Protein AF-A0A5P8WE96-F1 (afdb_monomer_lite)

pLDDT: mean 86.75, std 18.96, range [40.0, 98.75]

Sequence (153 aa):
MKFPKTLWVATNATLLLSVFCETVASQMTDYLLPEDFRVYVSAEGGVVNWAAPGYTEKILPTVNKYMLRDGGYIACYSRNEEGSIYSVGDGIYVMGQIRLQGRYIGRIFNPLGYQGKDISAAVEFKTLCNQTFAPARNGGWAGGDTGGWFGIE

Foldseek 3Di:
DDDDDDDDDDDPDDDDDDPPPPPVVPQPQLADADQQQKWWAAPVGDIDSDDDPRTDIDGAGEAEPDDGNQKHKKWKKFLQPPCFGTDPDPSITTQHMYIAGAHDDQQFTAHVPRVVHDQQPPPVQLVVSLVPGVSCNPGMTITGNHSVNNVGD

Organism: NCBI:txid2653204

Radius of gyration: 25.85 Å; chains: 1; bounding box: 78×29×81 Å

Secondary structure (DSSP, 8-state):
--PPP---------------SSTTTT---TT---TT-EEEE-TTS-EESS--TTPEEEE--EEES--SSSEEEEEEEES--TT-SEEEETTEEEEEEEEEEEEEETTEEEETT-TTS-SSS-HHHHHHHHHH-GGGTTT-EEE-B-GGGGT--

Structure (mmCIF, N/CA/C/O backbone):
data_AF-A0A5P8WE96-F1
#
_entry.id   AF-A0A5P8WE96-F1
#
loop_
_atom_site.group_PDB
_atom_site.id
_atom_site.type_symbol
_atom_site.label_atom_id
_atom_site.label_alt_id
_atom_site.label_comp_id
_atom_site.label_asym_id
_atom_site.label_entity_id
_atom_site.label_seq_id
_atom_site.pdbx_PDB_ins_code
_atom_site.Cartn_x
_atom_site.Cartn_y
_atom_site.Cartn_z
_atom_site.occupancy
_atom_site.B_iso_or_equiv
_atom_site.auth_seq_id
_atom_site.auth_comp_id
_atom_site.auth_asym_id
_atom_site.auth_atom_id
_atom_site.pdbx_PDB_model_num
ATOM 1 N N . MET A 1 1 ? 63.285 -1.805 67.122 1.00 43.97 1 MET A N 1
ATOM 2 C CA . MET A 1 1 ? 62.780 -1.974 65.741 1.00 43.97 1 MET A CA 1
ATOM 3 C C . MET A 1 1 ? 62.039 -3.300 65.614 1.00 43.97 1 MET A C 1
ATOM 5 O O . MET A 1 1 ? 62.682 -4.325 65.450 1.00 43.97 1 MET A O 1
ATOM 9 N N . LYS A 1 2 ? 60.706 -3.280 65.735 1.00 42.03 2 LYS A N 1
ATOM 10 C CA . LYS A 1 2 ? 59.768 -4.328 65.291 1.00 42.03 2 LYS A CA 1
ATOM 11 C C . LYS A 1 2 ? 58.441 -3.610 65.006 1.00 42.03 2 LYS A C 1
ATOM 13 O O . LYS A 1 2 ? 57.882 -3.004 65.912 1.00 42.03 2 LYS A O 1
ATOM 18 N N . PHE A 1 3 ? 58.024 -3.583 63.743 1.00 40.00 3 PHE A N 1
ATOM 19 C CA . PHE A 1 3 ? 56.808 -2.908 63.274 1.00 40.00 3 PHE A CA 1
ATOM 20 C C . PHE A 1 3 ? 55.555 -3.722 63.648 1.00 40.00 3 PHE A C 1
ATOM 22 O O . PHE A 1 3 ? 55.592 -4.948 63.501 1.00 40.00 3 PHE A O 1
ATOM 29 N N . PRO A 1 4 ? 54.446 -3.101 64.092 1.00 54.09 4 PRO A N 1
ATOM 30 C CA . PRO A 1 4 ? 53.182 -3.807 64.241 1.00 54.09 4 PRO A CA 1
ATOM 31 C C . PRO A 1 4 ? 52.475 -3.957 62.886 1.00 54.09 4 PRO A C 1
ATOM 33 O O . PRO A 1 4 ? 52.439 -3.041 62.065 1.00 54.09 4 PRO A O 1
ATOM 36 N N . LYS A 1 5 ? 51.916 -5.151 62.674 1.00 48.69 5 LYS A N 1
ATOM 37 C CA . LYS A 1 5 ? 50.985 -5.485 61.595 1.00 48.69 5 LYS A CA 1
ATOM 38 C C . LYS A 1 5 ? 49.636 -4.836 61.907 1.00 48.69 5 LYS A C 1
ATOM 40 O O . LYS A 1 5 ? 49.032 -5.194 62.915 1.00 48.69 5 LYS A O 1
ATOM 45 N N . THR A 1 6 ? 49.150 -3.966 61.026 1.00 50.94 6 THR A N 1
ATOM 46 C CA . THR A 1 6 ? 47.761 -3.496 61.066 1.00 50.94 6 THR A CA 1
ATOM 47 C C . THR A 1 6 ? 47.034 -3.952 59.810 1.00 50.94 6 THR A C 1
ATOM 49 O O . THR A 1 6 ? 47.484 -3.760 58.682 1.00 50.94 6 THR A O 1
ATOM 52 N N . LEU A 1 7 ? 45.933 -4.637 60.091 1.00 45.41 7 LEU A N 1
ATOM 53 C CA . LEU A 1 7 ? 44.983 -5.303 59.220 1.00 45.41 7 LEU A CA 1
ATOM 54 C C . LEU A 1 7 ? 44.324 -4.289 58.268 1.00 45.41 7 LEU A C 1
ATOM 56 O O . LEU A 1 7 ? 43.772 -3.289 58.723 1.00 45.41 7 LEU A O 1
ATOM 60 N N . TRP A 1 8 ? 44.358 -4.550 56.963 1.00 40.06 8 TRP A N 1
ATOM 61 C CA . TRP A 1 8 ? 43.541 -3.819 55.994 1.00 40.06 8 TRP A CA 1
ATOM 62 C C . TRP A 1 8 ? 42.100 -4.334 56.067 1.00 40.06 8 TRP A C 1
ATOM 64 O O . TRP A 1 8 ? 41.844 -5.509 55.809 1.00 40.06 8 TRP A O 1
ATOM 74 N N . VAL A 1 9 ? 41.163 -3.456 56.424 1.00 43.59 9 VAL A N 1
ATOM 75 C CA . VAL A 1 9 ? 39.721 -3.697 56.293 1.00 43.59 9 VAL A CA 1
ATOM 76 C C . VAL A 1 9 ? 39.334 -3.337 54.861 1.00 43.59 9 VAL A C 1
ATOM 78 O O . VAL A 1 9 ? 39.344 -2.166 54.494 1.00 43.59 9 VAL A O 1
ATOM 81 N N . ALA A 1 10 ? 39.020 -4.340 54.043 1.00 45.69 10 ALA A N 1
ATOM 82 C CA . ALA A 1 10 ? 38.399 -4.130 52.741 1.00 45.69 10 ALA A CA 1
ATOM 83 C C . ALA A 1 10 ? 36.876 -4.078 52.927 1.00 45.69 10 ALA A C 1
ATOM 85 O O . ALA A 1 10 ? 36.229 -5.099 53.154 1.00 45.69 10 ALA A O 1
ATOM 86 N N . THR A 1 11 ? 36.296 -2.883 52.867 1.00 47.97 11 THR A N 1
ATOM 87 C CA . THR A 1 11 ? 34.847 -2.686 52.779 1.00 47.97 11 THR A CA 1
ATOM 88 C C . THR A 1 11 ? 34.403 -2.905 51.334 1.00 47.97 11 THR A C 1
ATOM 90 O O . THR A 1 11 ? 34.647 -2.075 50.462 1.00 47.97 11 THR A O 1
ATOM 93 N N . ASN A 1 12 ? 33.736 -4.031 51.072 1.00 46.72 12 ASN A N 1
ATOM 94 C CA . ASN A 1 12 ? 33.031 -4.266 49.813 1.00 46.72 12 ASN A CA 1
ATOM 95 C C . ASN A 1 12 ? 31.784 -3.375 49.760 1.00 46.72 12 ASN A C 1
ATOM 97 O O . ASN A 1 12 ? 30.744 -3.709 50.325 1.00 46.72 12 ASN A O 1
ATOM 101 N N . ALA A 1 13 ? 31.893 -2.235 49.081 1.00 54.97 13 ALA A N 1
ATOM 102 C CA . ALA A 1 13 ? 30.744 -1.437 48.686 1.00 54.97 13 ALA A CA 1
ATOM 103 C C . ALA A 1 13 ? 30.110 -2.069 47.440 1.00 54.97 13 ALA A C 1
ATOM 105 O O . ALA A 1 13 ? 30.516 -1.813 46.309 1.00 54.97 13 ALA A O 1
ATOM 106 N N . THR A 1 14 ? 29.118 -2.929 47.650 1.00 51.22 14 THR A N 1
ATOM 107 C CA . THR A 1 14 ? 28.174 -3.303 46.598 1.00 51.22 14 THR A CA 1
ATOM 108 C C . THR A 1 14 ? 27.128 -2.198 46.517 1.00 51.22 14 THR A C 1
ATOM 110 O O . THR A 1 14 ? 26.335 -2.039 47.443 1.00 51.22 14 THR A O 1
ATOM 113 N N . LEU A 1 15 ? 27.104 -1.434 45.424 1.00 49.25 15 LEU A N 1
ATOM 114 C CA . LEU A 1 15 ? 25.934 -0.628 45.093 1.00 49.25 15 LEU A CA 1
ATOM 115 C C . LEU A 1 15 ? 25.599 -0.762 43.608 1.00 49.25 15 LEU A C 1
ATOM 117 O O . LEU A 1 15 ? 26.343 -0.340 42.727 1.00 49.25 15 LEU A O 1
ATOM 121 N N . LEU A 1 16 ? 24.453 -1.409 43.400 1.00 56.50 16 LEU A N 1
ATOM 122 C CA . LEU A 1 16 ? 23.638 -1.424 42.195 1.00 56.50 16 LEU A CA 1
ATOM 123 C C . LEU A 1 16 ? 23.416 -0.011 41.634 1.00 56.50 16 LEU A C 1
ATOM 125 O O . LEU A 1 16 ? 23.263 0.926 42.409 1.00 56.50 16 LEU A O 1
ATOM 129 N N . LEU A 1 17 ? 23.320 0.072 40.303 1.00 43.72 17 LEU A N 1
ATOM 130 C CA . LEU A 1 17 ? 22.466 0.924 39.449 1.00 43.72 17 LEU A CA 1
ATOM 131 C C . LEU A 1 17 ? 23.261 1.216 38.160 1.00 43.72 17 LEU A C 1
ATOM 133 O O . LEU A 1 17 ? 24.206 1.993 38.146 1.00 43.72 17 LEU A O 1
ATOM 137 N N . SER A 1 18 ? 22.942 0.587 37.034 1.00 50.09 18 SER A N 1
ATOM 138 C CA . SER A 1 18 ? 21.885 1.113 36.169 1.00 50.09 18 SER A CA 1
ATOM 139 C C . SER A 1 18 ? 21.452 0.057 35.144 1.00 50.09 18 SER A C 1
ATOM 141 O O . SER A 1 18 ? 21.986 -0.048 34.046 1.00 50.09 18 SER A O 1
ATOM 143 N N . VAL A 1 19 ? 20.422 -0.712 35.496 1.00 53.72 19 VAL A N 1
ATOM 144 C CA . VAL A 1 19 ? 19.590 -1.424 34.518 1.00 53.72 19 VAL A CA 1
ATOM 145 C C . VAL A 1 19 ? 18.564 -0.416 34.002 1.00 53.72 19 VAL A C 1
ATOM 147 O O . VAL A 1 19 ? 17.461 -0.333 34.523 1.00 53.72 19 VAL A O 1
ATOM 150 N N . PHE A 1 20 ? 18.950 0.416 33.036 1.00 54.44 20 PHE A N 1
ATOM 151 C CA . PHE A 1 20 ? 18.016 1.290 32.306 1.00 54.44 20 PHE A CA 1
ATOM 152 C C . PHE A 1 20 ? 18.424 1.463 30.835 1.00 54.44 20 PHE A C 1
ATOM 154 O O . PHE A 1 20 ? 18.293 2.544 30.272 1.00 54.44 20 PHE A O 1
ATOM 161 N N . CYS A 1 21 ? 18.920 0.402 30.189 1.00 48.44 21 CYS A N 1
ATOM 162 C CA . CYS A 1 21 ? 19.179 0.428 28.742 1.00 48.44 21 CYS A CA 1
ATOM 163 C C . CYS A 1 21 ? 18.657 -0.805 27.981 1.00 48.44 21 CYS A C 1
ATOM 165 O O . CYS A 1 21 ? 19.008 -1.002 26.826 1.00 48.44 21 CYS A O 1
ATOM 167 N N . GLU A 1 22 ? 17.802 -1.636 28.586 1.00 43.94 22 GLU A N 1
ATOM 168 C CA . GLU A 1 22 ? 17.245 -2.822 27.903 1.00 43.94 22 GLU A CA 1
ATOM 169 C C . GLU A 1 22 ? 15.733 -2.737 27.640 1.00 43.94 22 GLU A C 1
ATOM 171 O O . GLU A 1 22 ? 15.220 -3.425 26.761 1.00 43.94 22 GLU A O 1
ATOM 176 N N . THR A 1 23 ? 14.996 -1.841 28.305 1.00 45.34 23 THR A N 1
ATOM 177 C CA . THR A 1 23 ? 13.530 -1.770 28.151 1.00 45.34 23 THR A CA 1
ATOM 178 C C . THR A 1 23 ? 13.066 -1.067 26.871 1.00 45.34 23 THR A C 1
ATOM 180 O O . THR A 1 23 ? 11.901 -1.186 26.504 1.00 45.34 23 THR A O 1
ATOM 183 N N . VAL A 1 24 ? 13.950 -0.352 26.165 1.00 50.09 24 VAL A N 1
ATOM 184 C CA . VAL A 1 24 ? 13.604 0.308 24.888 1.00 50.09 24 VAL A CA 1
ATOM 185 C C . VAL A 1 24 ? 13.810 -0.635 23.693 1.00 50.09 24 VAL A C 1
ATOM 187 O O . VAL A 1 24 ? 13.106 -0.526 22.694 1.00 50.09 24 VAL A O 1
ATOM 190 N N . ALA A 1 25 ? 14.722 -1.608 23.804 1.00 47.78 25 ALA A N 1
ATOM 191 C CA . ALA A 1 25 ? 15.075 -2.518 22.710 1.00 47.78 25 ALA A CA 1
ATOM 192 C C . ALA A 1 25 ? 14.044 -3.644 22.476 1.00 47.78 25 ALA A C 1
ATOM 194 O O . ALA A 1 25 ? 14.026 -4.245 21.406 1.00 47.78 25 ALA A O 1
ATOM 195 N N . SER A 1 26 ? 13.151 -3.903 23.438 1.00 44.72 26 SER A N 1
ATOM 196 C CA . SER A 1 26 ? 12.111 -4.946 23.353 1.00 44.72 26 SER A CA 1
ATOM 197 C C . SER A 1 26 ? 10.742 -4.403 22.909 1.00 44.72 26 SER A C 1
ATOM 199 O O . SER A 1 26 ? 9.686 -4.862 23.337 1.00 44.72 26 SER A O 1
ATOM 201 N N . GLN A 1 27 ? 10.740 -3.387 22.047 1.00 48.06 27 GLN A N 1
ATOM 202 C CA . GLN A 1 27 ? 9.573 -3.030 21.235 1.00 48.06 27 GLN A CA 1
ATOM 203 C C . GLN A 1 27 ? 9.857 -3.400 19.779 1.00 48.06 27 GLN A C 1
ATOM 205 O O . GLN A 1 27 ? 9.751 -2.564 18.883 1.00 48.06 27 GLN A O 1
ATOM 210 N N . MET A 1 28 ? 10.258 -4.654 19.533 1.00 50.41 28 MET A N 1
ATOM 211 C CA . MET A 1 28 ? 10.258 -5.171 18.168 1.00 50.41 28 MET A CA 1
ATOM 212 C C . MET A 1 28 ? 8.835 -5.051 17.628 1.00 50.41 28 MET A C 1
ATOM 214 O O . MET A 1 28 ? 7.872 -5.605 18.160 1.00 50.41 28 MET A O 1
ATOM 218 N N . THR A 1 29 ? 8.702 -4.215 16.610 1.00 63.09 29 THR A N 1
ATOM 219 C CA . THR A 1 29 ? 7.473 -4.032 15.867 1.00 63.09 29 THR A CA 1
ATOM 220 C C . THR A 1 29 ? 7.392 -5.194 14.899 1.00 63.09 29 THR A C 1
ATOM 222 O O . THR A 1 29 ? 7.986 -5.149 13.828 1.00 63.09 29 THR A O 1
ATOM 225 N N . ASP A 1 30 ? 6.666 -6.242 15.298 1.00 72.69 30 ASP A N 1
ATOM 226 C CA . ASP A 1 30 ? 6.524 -7.503 14.548 1.00 72.69 30 ASP A CA 1
ATOM 227 C C . ASP A 1 30 ? 6.177 -7.285 13.052 1.00 72.69 30 ASP A C 1
ATOM 229 O O . ASP A 1 30 ? 6.440 -8.148 12.219 1.00 72.69 30 ASP A O 1
ATOM 233 N N . TYR A 1 31 ? 5.667 -6.094 12.695 1.00 86.38 31 TYR A N 1
ATOM 234 C CA . TYR A 1 31 ? 5.321 -5.664 11.339 1.00 86.38 31 TYR A CA 1
ATOM 235 C C . TYR A 1 31 ? 5.845 -4.258 10.989 1.00 86.38 31 TYR A C 1
ATOM 237 O O . TYR A 1 31 ? 5.055 -3.370 10.652 1.00 86.38 31 TYR A O 1
ATOM 245 N N . LEU A 1 32 ? 7.148 -4.000 11.105 1.00 94.44 32 LEU A N 1
ATOM 246 C CA . LEU A 1 32 ? 7.764 -2.774 10.580 1.00 94.44 32 LEU A CA 1
ATOM 247 C C . LEU A 1 32 ? 8.699 -3.095 9.415 1.00 94.44 32 LEU A C 1
ATOM 249 O O . LEU A 1 32 ? 9.734 -3.734 9.573 1.00 94.44 32 LEU A O 1
ATOM 253 N N . LEU A 1 33 ? 8.308 -2.623 8.238 1.00 95.50 33 LEU A N 1
ATOM 254 C CA . LEU A 1 33 ? 9.067 -2.699 7.002 1.00 95.50 33 LEU A CA 1
ATOM 255 C C . LEU A 1 33 ? 9.904 -1.424 6.815 1.00 95.50 33 LEU A C 1
ATOM 257 O O . LEU A 1 33 ? 9.469 -0.336 7.222 1.00 95.50 33 LEU A O 1
ATOM 261 N N . PRO A 1 34 ? 11.089 -1.535 6.191 1.00 95.31 34 PRO A N 1
ATOM 262 C CA . PRO A 1 34 ? 11.900 -0.371 5.857 1.00 95.31 34 PRO A CA 1
ATOM 263 C C . PRO A 1 34 ? 11.200 0.498 4.800 1.00 95.31 34 PRO A C 1
ATOM 265 O O . PRO A 1 34 ? 10.370 0.012 4.033 1.00 95.31 34 PRO A O 1
ATOM 268 N N . GLU A 1 35 ? 11.512 1.795 4.751 1.00 94.25 35 GLU A N 1
ATOM 269 C CA . GLU A 1 35 ? 10.872 2.720 3.796 1.00 94.25 35 GLU A CA 1
ATOM 270 C C . GLU A 1 35 ? 11.219 2.394 2.331 1.00 94.25 35 GLU A C 1
ATOM 272 O O . GLU A 1 35 ? 10.410 2.631 1.430 1.00 94.25 35 GLU A O 1
ATOM 277 N N . ASP A 1 36 ? 12.383 1.779 2.105 1.00 92.50 36 ASP A N 1
ATOM 278 C CA . ASP A 1 36 ? 12.877 1.267 0.825 1.00 92.50 36 ASP A CA 1
ATOM 279 C C . ASP A 1 36 ? 12.601 -0.239 0.639 1.00 92.50 36 ASP A C 1
ATOM 281 O O . ASP A 1 36 ? 13.400 -0.966 0.046 1.00 92.50 36 ASP A O 1
ATOM 285 N N . PHE A 1 37 ? 11.463 -0.725 1.145 1.00 97.50 37 PHE A N 1
ATOM 286 C CA . PHE A 1 37 ? 11.098 -2.140 1.098 1.00 97.50 37 PHE A CA 1
ATOM 287 C C . PHE A 1 37 ? 11.192 -2.731 -0.316 1.00 97.50 37 PHE A C 1
ATOM 289 O O . PHE A 1 37 ? 10.470 -2.339 -1.236 1.00 97.50 37 PHE A O 1
ATOM 296 N N . ARG A 1 38 ? 12.096 -3.701 -0.477 1.00 97.69 38 ARG A N 1
ATOM 297 C CA . ARG A 1 38 ? 12.354 -4.376 -1.750 1.00 97.69 38 ARG A CA 1
ATOM 298 C C . ARG A 1 38 ? 11.316 -5.457 -1.993 1.00 97.69 38 ARG A C 1
ATOM 300 O O . ARG A 1 38 ? 11.113 -6.340 -1.161 1.00 97.69 38 ARG A O 1
ATOM 307 N N . VAL A 1 39 ? 10.720 -5.407 -3.172 1.00 97.88 39 VAL A N 1
ATOM 308 C CA . VAL A 1 39 ? 9.857 -6.456 -3.704 1.00 97.88 39 VAL A CA 1
ATOM 309 C C . VAL A 1 39 ? 10.406 -6.918 -5.040 1.00 97.88 39 VAL A C 1
ATOM 311 O O . VAL A 1 39 ? 11.103 -6.187 -5.741 1.00 97.88 39 VAL A O 1
ATOM 314 N N . TYR A 1 40 ? 10.083 -8.144 -5.403 1.00 97.56 40 TYR A N 1
ATOM 315 C CA . TYR A 1 40 ? 10.507 -8.755 -6.647 1.00 97.56 40 TYR A CA 1
ATOM 316 C C . TYR A 1 40 ? 9.246 -9.171 -7.381 1.00 97.56 40 TYR A C 1
ATOM 318 O O . TYR A 1 40 ? 8.361 -9.782 -6.781 1.00 97.56 40 TYR A O 1
ATOM 326 N N . VAL A 1 41 ? 9.157 -8.818 -8.662 1.00 97.25 41 VAL A N 1
ATOM 327 C CA . VAL A 1 41 ? 7.938 -8.942 -9.472 1.00 97.25 41 VAL A CA 1
ATOM 328 C C . VAL A 1 41 ? 8.214 -9.808 -10.698 1.00 97.25 41 VAL A C 1
ATOM 330 O O . VAL A 1 41 ? 9.168 -9.535 -11.431 1.00 97.25 41 VAL A O 1
ATOM 333 N N . SER A 1 42 ? 7.400 -10.837 -10.929 1.00 95.31 42 SER A N 1
ATOM 334 C CA . SER A 1 42 ? 7.482 -11.687 -12.123 1.00 95.31 42 SER A CA 1
ATOM 335 C C . SER A 1 42 ? 6.695 -11.094 -13.295 1.00 95.31 42 SER A C 1
ATOM 337 O O . SER A 1 42 ? 5.827 -10.238 -13.110 1.00 95.31 42 SER A O 1
ATOM 339 N N . ALA A 1 43 ? 6.972 -11.564 -14.514 1.00 90.19 43 ALA A N 1
ATOM 340 C CA . ALA A 1 43 ? 6.226 -11.152 -15.705 1.00 90.19 43 ALA A CA 1
ATOM 341 C C . ALA A 1 43 ? 4.745 -11.582 -15.652 1.00 90.19 43 ALA A C 1
ATOM 343 O O . ALA A 1 43 ? 3.883 -10.930 -16.233 1.00 90.19 43 ALA A O 1
ATOM 344 N N . GLU A 1 44 ? 4.450 -12.653 -14.917 1.00 89.19 44 GLU A N 1
ATOM 345 C CA . GLU A 1 44 ? 3.118 -13.230 -14.715 1.00 89.19 44 GLU A CA 1
ATOM 346 C C . GLU A 1 44 ? 2.343 -12.569 -13.559 1.00 89.19 44 GLU A C 1
ATOM 348 O O . GLU A 1 44 ? 1.228 -12.984 -13.252 1.00 89.19 44 GLU A O 1
ATOM 353 N N . GLY A 1 45 ? 2.918 -11.551 -12.906 1.00 86.94 45 GLY A N 1
ATOM 354 C CA . GLY A 1 45 ? 2.276 -10.816 -11.810 1.00 86.94 45 GLY A CA 1
ATOM 355 C C . GLY A 1 45 ? 2.500 -11.407 -10.415 1.00 86.94 45 GLY A C 1
ATOM 356 O O . GLY A 1 45 ? 1.884 -10.949 -9.455 1.00 86.94 45 GLY A O 1
ATOM 357 N N . GLY A 1 46 ? 3.388 -12.396 -10.265 1.00 92.31 46 GLY A N 1
ATOM 358 C CA . GLY A 1 46 ? 3.809 -12.879 -8.950 1.00 92.31 46 GLY A CA 1
ATOM 359 C C . GLY A 1 46 ? 4.653 -11.832 -8.221 1.00 92.31 46 GLY A C 1
ATOM 360 O O . GLY A 1 46 ? 5.505 -11.191 -8.837 1.00 92.31 46 GLY A O 1
ATOM 361 N N . VAL A 1 47 ? 4.451 -11.664 -6.910 1.00 95.12 47 VAL A N 1
ATOM 362 C CA . VAL A 1 47 ? 5.227 -10.716 -6.093 1.00 95.12 47 VAL A CA 1
ATOM 363 C C . VAL A 1 47 ? 5.715 -11.376 -4.813 1.00 95.12 47 VAL A C 1
ATOM 365 O O . VAL A 1 47 ? 4.943 -12.010 -4.097 1.00 95.12 47 VAL A O 1
ATOM 368 N N . VAL A 1 48 ? 7.002 -11.202 -4.517 1.00 95.31 48 VAL A N 1
ATOM 369 C CA . VAL A 1 48 ? 7.663 -11.726 -3.314 1.00 95.31 48 VAL A CA 1
ATOM 370 C C . VAL A 1 48 ? 8.588 -10.675 -2.693 1.00 95.31 48 VAL A C 1
ATOM 372 O O . VAL A 1 48 ? 8.946 -9.692 -3.338 1.00 95.31 48 VAL A O 1
ATOM 375 N N . ASN A 1 49 ? 9.003 -10.877 -1.442 1.00 95.00 49 ASN A N 1
ATOM 376 C CA . ASN A 1 49 ? 9.924 -9.994 -0.711 1.00 95.00 49 ASN A CA 1
ATOM 377 C C . ASN A 1 49 ? 11.363 -10.549 -0.612 1.00 95.00 49 ASN A C 1
ATOM 379 O O . ASN A 1 49 ? 12.131 -10.140 0.256 1.00 95.00 49 ASN A O 1
ATOM 383 N N . TRP A 1 50 ? 11.738 -11.479 -1.495 1.00 94.88 50 TRP A N 1
ATOM 384 C CA . TRP A 1 50 ? 13.073 -12.081 -1.575 1.00 94.88 50 TRP A CA 1
ATOM 385 C C . TRP A 1 50 ? 13.524 -12.215 -3.035 1.00 94.88 50 TRP A C 1
ATOM 387 O O . TRP A 1 50 ? 12.699 -12.343 -3.937 1.00 94.88 50 TRP A O 1
ATOM 397 N N . ALA A 1 51 ? 14.836 -12.179 -3.276 1.00 96.19 51 ALA A N 1
ATOM 398 C CA . ALA A 1 51 ? 15.384 -12.230 -4.628 1.00 96.19 51 ALA A CA 1
ATOM 399 C C . ALA A 1 51 ? 15.139 -13.595 -5.287 1.00 96.19 51 ALA A C 1
ATOM 401 O O . ALA A 1 51 ? 15.752 -14.592 -4.904 1.00 96.19 51 ALA A O 1
ATOM 402 N N . ALA A 1 52 ? 14.272 -13.623 -6.300 1.00 94.56 52 ALA A N 1
ATOM 403 C CA . ALA A 1 52 ? 13.869 -14.835 -7.003 1.00 94.56 52 ALA A CA 1
ATOM 404 C C . ALA A 1 52 ? 14.358 -14.844 -8.466 1.00 94.56 52 ALA A C 1
ATOM 406 O O . ALA A 1 52 ? 14.288 -13.813 -9.144 1.00 94.56 52 ALA A O 1
ATOM 407 N N . PRO A 1 53 ? 14.832 -15.989 -8.998 1.00 95.75 53 PRO A N 1
ATOM 408 C CA . PRO A 1 53 ? 15.193 -16.106 -10.409 1.00 95.75 53 PRO A CA 1
ATOM 409 C C . PRO A 1 53 ? 14.030 -15.728 -11.335 1.00 95.75 53 PRO A C 1
ATOM 411 O O . PRO A 1 53 ? 12.919 -16.224 -11.171 1.00 95.75 53 PRO A O 1
ATOM 414 N N . GLY A 1 54 ? 14.293 -14.864 -12.318 1.00 95.38 54 GLY A N 1
ATOM 415 C CA . GLY A 1 54 ? 13.283 -14.399 -13.278 1.00 95.38 54 GLY A CA 1
ATOM 416 C C . GLY A 1 54 ? 12.397 -13.249 -12.785 1.00 95.38 54 GLY A C 1
ATOM 417 O O . GLY A 1 54 ? 11.541 -12.791 -13.536 1.00 95.38 54 GLY A O 1
ATOM 418 N N . TYR A 1 55 ? 12.606 -12.752 -11.563 1.00 98.12 55 TYR A N 1
ATOM 419 C CA . TYR A 1 55 ? 11.868 -11.611 -11.030 1.00 98.12 55 TYR A CA 1
ATOM 420 C C . TYR A 1 55 ? 12.677 -10.318 -11.174 1.00 98.12 55 TYR A C 1
ATOM 422 O O . TYR A 1 55 ? 13.903 -10.308 -11.064 1.00 98.12 55 TYR A O 1
ATOM 430 N N . THR A 1 56 ? 11.975 -9.207 -11.383 1.00 97.88 56 THR A N 1
ATOM 431 C CA . THR A 1 56 ? 12.561 -7.863 -11.420 1.00 97.88 56 THR A CA 1
ATOM 432 C C . THR A 1 56 ? 12.460 -7.215 -10.047 1.00 97.88 56 THR A C 1
ATOM 434 O O . THR A 1 56 ? 11.366 -7.121 -9.491 1.00 97.88 56 THR A O 1
ATOM 437 N N . GLU A 1 57 ? 13.588 -6.749 -9.508 1.00 97.88 57 GLU A N 1
ATOM 438 C CA . GLU A 1 57 ? 13.615 -5.975 -8.264 1.00 97.88 57 GLU A CA 1
ATOM 439 C C . GLU A 1 57 ? 12.926 -4.618 -8.453 1.00 97.88 57 GLU A C 1
ATOM 441 O O . GLU A 1 57 ? 13.157 -3.912 -9.438 1.00 97.88 57 GLU A O 1
ATOM 446 N N . LYS A 1 58 ? 12.103 -4.236 -7.477 1.00 97.62 58 LYS A N 1
ATOM 447 C CA . LYS A 1 58 ? 11.500 -2.913 -7.354 1.00 97.62 58 LYS A CA 1
ATOM 448 C C . LYS A 1 58 ? 11.503 -2.457 -5.899 1.00 97.62 58 LYS A C 1
ATOM 450 O O . LYS A 1 58 ? 11.467 -3.266 -4.974 1.00 97.62 58 LYS A O 1
ATOM 455 N N . ILE A 1 59 ? 11.488 -1.144 -5.700 1.00 97.88 59 ILE A N 1
ATOM 456 C CA . ILE A 1 59 ? 11.222 -0.548 -4.389 1.00 97.88 59 ILE A CA 1
ATOM 457 C C . ILE A 1 59 ? 9.720 -0.317 -4.275 1.00 97.88 59 ILE A C 1
ATOM 459 O O . ILE A 1 59 ? 9.142 0.342 -5.137 1.00 97.88 59 ILE A O 1
ATOM 463 N N . LEU A 1 60 ? 9.095 -0.851 -3.226 1.00 98.06 60 LEU A N 1
ATOM 464 C CA . LEU A 1 60 ? 7.717 -0.549 -2.858 1.00 98.06 60 LEU A CA 1
ATOM 465 C C . LEU A 1 60 ? 7.722 0.643 -1.889 1.00 98.06 60 LEU A C 1
ATOM 467 O O . LEU A 1 60 ? 8.105 0.462 -0.728 1.00 98.06 60 LEU A O 1
ATOM 471 N N . PRO A 1 61 ? 7.282 1.847 -2.313 1.00 97.75 61 PRO A N 1
ATOM 472 C CA . PRO A 1 61 ? 7.243 3.014 -1.443 1.00 97.75 61 PRO A CA 1
ATOM 473 C C . PRO A 1 61 ? 6.469 2.708 -0.161 1.00 97.75 61 PRO A C 1
ATOM 475 O O . PRO A 1 61 ? 5.282 2.373 -0.208 1.00 97.75 61 PRO A O 1
ATOM 478 N N . THR A 1 62 ? 7.150 2.800 0.978 1.00 98.38 62 THR A N 1
ATOM 479 C CA . THR A 1 62 ? 6.611 2.404 2.279 1.00 98.38 62 THR A CA 1
ATOM 480 C C . THR A 1 62 ? 6.636 3.598 3.221 1.00 98.38 62 THR A C 1
ATOM 482 O O . THR A 1 62 ? 7.696 4.112 3.553 1.00 98.38 62 THR A O 1
ATOM 485 N N . VAL A 1 63 ? 5.458 4.056 3.653 1.00 98.31 63 VAL A N 1
ATOM 486 C CA . VAL A 1 63 ? 5.321 5.231 4.526 1.00 98.31 63 VAL A CA 1
ATOM 487 C C . VAL A 1 63 ? 4.919 4.796 5.928 1.00 98.31 63 VAL A C 1
ATOM 489 O O . VAL A 1 63 ? 3.787 4.366 6.159 1.00 98.31 63 VAL A O 1
ATOM 492 N N . ASN A 1 64 ? 5.819 4.950 6.894 1.00 97.75 64 ASN A N 1
ATOM 493 C CA . ASN A 1 6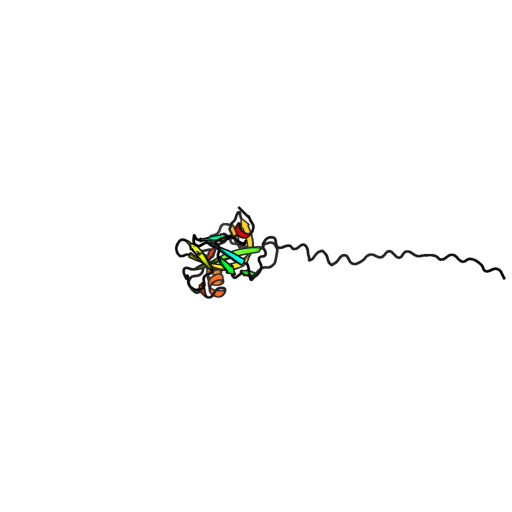4 ? 5.596 4.520 8.271 1.00 97.75 64 ASN A CA 1
ATOM 494 C C . ASN A 1 64 ? 4.971 5.639 9.131 1.00 97.75 64 ASN A C 1
ATOM 496 O O . ASN A 1 64 ? 5.658 6.316 9.890 1.00 97.75 64 ASN A O 1
ATOM 500 N N . LYS A 1 65 ? 3.646 5.849 9.037 1.00 96.94 65 LYS A N 1
ATOM 501 C CA . LYS A 1 65 ? 2.936 6.885 9.831 1.00 96.94 65 LYS A CA 1
ATOM 502 C C . LYS A 1 65 ? 2.701 6.501 11.293 1.00 96.94 65 LYS A C 1
ATOM 504 O O . LYS A 1 65 ? 2.365 7.358 12.106 1.00 96.94 65 LYS A O 1
ATOM 509 N N . TYR A 1 66 ? 2.844 5.223 11.623 1.00 96.00 66 TYR A N 1
ATOM 510 C CA . TYR A 1 66 ? 2.667 4.689 12.967 1.00 96.00 66 TYR A CA 1
ATOM 511 C C . TYR A 1 66 ? 3.840 3.774 13.297 1.00 96.00 66 TYR A C 1
ATOM 513 O O . TYR A 1 66 ? 4.193 2.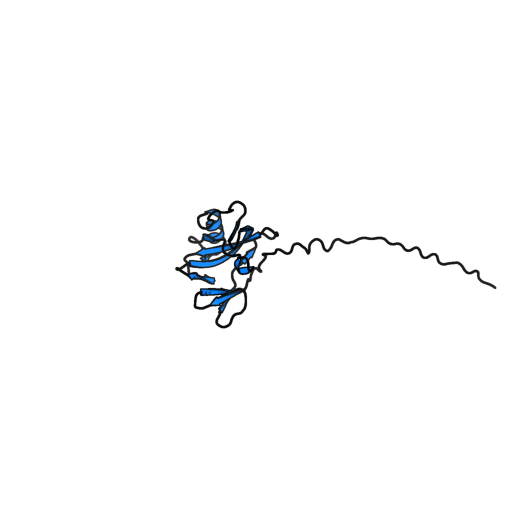953 12.458 1.00 96.00 66 TYR A O 1
ATOM 521 N N . MET A 1 67 ? 4.422 3.881 14.495 1.00 93.44 67 MET A N 1
ATOM 522 C CA . MET A 1 67 ? 5.670 3.181 14.860 1.00 93.44 67 MET A CA 1
ATOM 523 C C . MET A 1 67 ? 5.527 2.205 16.031 1.00 93.44 67 MET A C 1
ATOM 525 O O . MET A 1 67 ? 6.490 1.527 16.365 1.00 93.44 67 MET A O 1
ATOM 529 N N . LEU A 1 68 ? 4.351 2.111 16.660 1.00 92.25 68 LEU A N 1
ATOM 530 C CA . LEU A 1 68 ? 4.141 1.176 17.770 1.00 92.25 68 LEU A CA 1
ATOM 531 C C . LEU A 1 68 ? 3.724 -0.211 17.266 1.00 92.25 68 LEU A C 1
ATOM 533 O O . LEU A 1 68 ? 3.450 -0.412 16.076 1.00 92.25 68 LEU A O 1
ATOM 537 N N . ARG A 1 69 ? 3.724 -1.184 18.181 1.00 89.81 69 ARG A N 1
ATOM 538 C CA . ARG A 1 69 ? 3.566 -2.614 17.885 1.00 89.81 69 ARG A CA 1
ATOM 539 C C . ARG A 1 69 ? 2.234 -2.969 17.225 1.00 89.81 69 ARG A C 1
ATOM 541 O O . ARG A 1 69 ? 2.211 -3.798 16.324 1.00 89.81 69 ARG A O 1
ATOM 548 N N . ASP A 1 70 ? 1.150 -2.323 17.622 1.00 93.19 70 ASP A N 1
ATOM 549 C CA . ASP A 1 70 ? -0.204 -2.467 17.076 1.00 93.19 70 ASP A CA 1
ATOM 550 C C . ASP A 1 70 ? -0.367 -1.720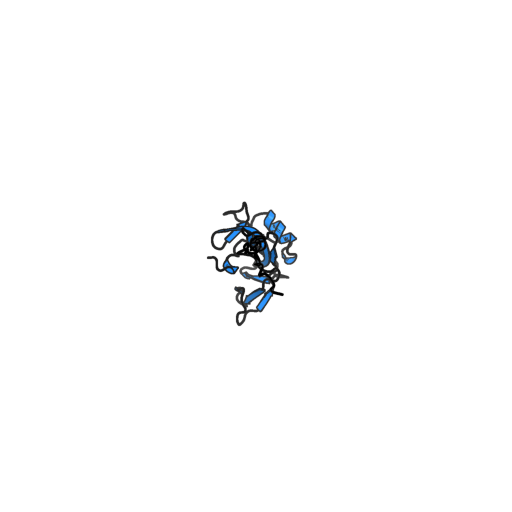 15.746 1.00 93.19 70 ASP A C 1
ATOM 552 O O . ASP A 1 70 ? -1.292 -0.935 15.544 1.00 93.19 70 ASP A O 1
ATOM 556 N N . GLY A 1 71 ? 0.566 -1.944 14.824 1.00 95.19 71 GLY A N 1
ATOM 557 C CA . GLY A 1 71 ? 0.496 -1.386 13.488 1.00 95.19 71 GLY A CA 1
ATOM 558 C C . GLY A 1 71 ? 0.702 -2.427 12.407 1.00 95.19 71 GLY A C 1
ATOM 559 O O . GLY A 1 71 ? 1.291 -3.483 12.620 1.00 95.19 71 GLY A O 1
ATOM 560 N N . GLY A 1 72 ? 0.212 -2.089 11.228 1.00 97.06 72 GLY A N 1
ATOM 561 C CA . GLY A 1 72 ? 0.317 -2.890 10.019 1.00 97.06 72 GLY A CA 1
ATOM 562 C C . GLY A 1 72 ? 0.035 -2.020 8.806 1.00 97.06 72 GLY A C 1
ATOM 563 O O . GLY A 1 72 ? -0.052 -0.795 8.928 1.00 97.06 72 GLY A O 1
ATOM 564 N N . TYR A 1 73 ? -0.053 -2.640 7.636 1.00 98.38 73 TYR A N 1
ATOM 565 C CA . TYR A 1 73 ? -0.011 -1.919 6.372 1.00 98.38 73 TYR A CA 1
ATOM 566 C C . TYR A 1 73 ? -1.351 -1.950 5.656 1.00 98.38 73 TYR A C 1
ATOM 568 O O . TYR A 1 73 ? -2.046 -2.956 5.629 1.00 98.38 73 TYR A O 1
ATOM 576 N N . ILE A 1 74 ? -1.694 -0.830 5.037 1.00 98.69 74 ILE A N 1
ATOM 577 C CA . ILE A 1 74 ? -2.601 -0.823 3.895 1.00 98.69 74 ILE A CA 1
ATOM 578 C C . ILE A 1 74 ? -1.759 -0.701 2.627 1.00 98.69 74 ILE A C 1
ATOM 580 O O . ILE A 1 74 ? -0.762 0.025 2.615 1.00 98.69 74 ILE A O 1
ATOM 584 N N . ALA A 1 75 ? -2.167 -1.370 1.557 1.00 98.56 75 ALA A N 1
ATOM 585 C CA . ALA A 1 75 ? -1.668 -1.098 0.217 1.00 98.56 75 ALA A CA 1
ATOM 586 C C . ALA A 1 75 ? -2.544 -0.026 -0.439 1.00 98.56 75 ALA A C 1
ATOM 588 O O . ALA A 1 75 ? -3.766 -0.037 -0.279 1.00 98.56 75 ALA A O 1
ATOM 589 N N . CYS A 1 76 ? -1.921 0.893 -1.174 1.00 98.69 76 CYS A N 1
ATOM 590 C CA . CYS A 1 76 ? -2.611 1.880 -1.993 1.00 98.69 76 CYS A CA 1
ATOM 591 C C . CYS A 1 76 ? -2.611 1.431 -3.451 1.00 98.69 76 CYS A C 1
ATOM 593 O O . CYS A 1 76 ? -1.554 1.218 -4.046 1.00 98.69 76 CYS A O 1
ATOM 595 N N . TYR A 1 77 ? -3.802 1.342 -4.025 1.00 98.56 77 TYR A N 1
ATOM 596 C CA . TYR A 1 77 ? -4.042 0.918 -5.395 1.00 98.56 77 TYR A CA 1
ATOM 597 C C . TYR A 1 77 ? -4.539 2.081 -6.248 1.00 98.56 77 TYR A C 1
ATOM 599 O O . TYR A 1 77 ? -5.103 3.041 -5.724 1.00 98.56 77 TYR A O 1
ATOM 607 N N . SER A 1 78 ? -4.365 1.985 -7.563 1.00 98.50 78 SER A N 1
ATOM 608 C CA . SER A 1 78 ? -5.017 2.856 -8.544 1.00 98.50 78 SER A CA 1
ATOM 609 C C . SER A 1 78 ? -5.151 2.133 -9.894 1.00 98.50 78 SER A C 1
ATOM 611 O O . SER A 1 78 ? -4.573 1.066 -10.109 1.00 98.50 78 SER A O 1
ATOM 613 N N . ARG A 1 79 ? -5.959 2.706 -10.793 1.00 97.94 79 ARG A N 1
ATOM 614 C CA . ARG A 1 79 ? -6.093 2.290 -12.202 1.00 97.94 79 ARG A CA 1
ATOM 615 C C . ARG A 1 79 ? -5.022 2.905 -13.114 1.00 97.94 79 ARG A C 1
ATOM 617 O O . ARG A 1 79 ? -5.015 2.632 -14.307 1.00 97.94 79 ARG A O 1
ATOM 624 N N . ASN A 1 80 ? -4.157 3.756 -12.569 1.00 97.75 80 ASN A N 1
ATOM 625 C CA . ASN A 1 80 ? -3.059 4.373 -13.299 1.00 97.75 80 ASN A CA 1
ATOM 626 C C . ASN A 1 80 ? -1.843 3.439 -13.334 1.00 97.75 80 ASN A C 1
ATOM 628 O O . ASN A 1 80 ? -1.243 3.175 -12.299 1.00 97.75 80 ASN A O 1
ATOM 632 N N . GLU A 1 81 ? -1.465 2.959 -14.512 1.00 97.00 81 GLU A N 1
ATOM 633 C CA . GLU A 1 81 ? -0.256 2.147 -14.678 1.00 97.00 81 GLU A CA 1
ATOM 634 C C . GLU A 1 81 ? 1.026 2.976 -14.522 1.00 97.00 81 GLU A C 1
ATOM 636 O O . GLU A 1 81 ? 2.023 2.497 -13.971 1.00 97.00 81 GLU A O 1
ATOM 641 N N . GLU A 1 82 ? 1.000 4.230 -14.976 1.00 97.00 82 GLU A N 1
ATOM 642 C CA . GLU A 1 82 ? 2.167 5.102 -14.989 1.00 97.00 82 GLU A CA 1
ATOM 643 C C . GLU A 1 82 ? 2.613 5.437 -13.561 1.00 97.00 82 GLU A C 1
ATOM 645 O O . GLU A 1 82 ? 1.855 5.976 -12.754 1.00 97.00 82 GLU A O 1
ATOM 650 N N . GLY A 1 83 ? 3.873 5.122 -13.247 1.00 94.38 83 GLY A N 1
ATOM 651 C CA . GLY A 1 83 ? 4.450 5.328 -11.917 1.00 94.38 83 GLY A CA 1
ATOM 652 C C . GLY A 1 83 ? 4.043 4.281 -10.875 1.00 94.38 83 GLY A C 1
ATOM 653 O O . GLY A 1 83 ? 4.395 4.432 -9.706 1.00 94.38 83 GLY A O 1
ATOM 654 N N . SER A 1 84 ? 3.328 3.227 -11.274 1.00 97.00 84 SER A N 1
ATOM 655 C CA . SER A 1 84 ? 3.023 2.098 -10.396 1.00 97.00 84 SER A CA 1
ATOM 656 C C . SER A 1 84 ? 4.218 1.160 -10.190 1.00 97.00 84 SER A C 1
ATOM 658 O O . SER A 1 84 ? 5.170 1.133 -10.975 1.00 97.00 84 SER A O 1
ATOM 660 N N . ILE A 1 85 ? 4.169 0.359 -9.123 1.00 97.25 85 ILE A N 1
ATOM 661 C CA . ILE A 1 85 ? 5.224 -0.609 -8.803 1.00 97.25 85 ILE A CA 1
ATOM 662 C C . ILE A 1 85 ? 4.943 -1.939 -9.500 1.00 97.25 85 ILE A C 1
ATOM 664 O O . ILE A 1 85 ? 5.798 -2.447 -10.221 1.00 97.25 85 ILE A O 1
ATOM 668 N N . TYR A 1 86 ? 3.749 -2.500 -9.337 1.00 96.69 86 TYR A N 1
ATOM 669 C CA . TYR A 1 86 ? 3.349 -3.747 -9.991 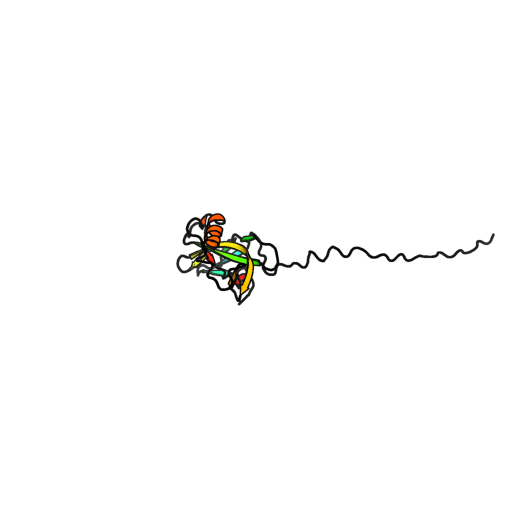1.00 96.69 86 TYR A CA 1
ATOM 670 C C . TYR A 1 86 ? 1.833 -3.836 -10.141 1.00 96.69 86 TYR A C 1
ATOM 672 O O . TYR A 1 86 ? 1.092 -3.137 -9.447 1.00 96.69 86 TYR A O 1
ATOM 680 N N . SER A 1 87 ? 1.379 -4.708 -11.040 1.00 95.75 87 SER A N 1
ATOM 681 C CA . SER A 1 87 ? -0.037 -5.036 -11.185 1.00 95.75 87 SER A CA 1
ATOM 682 C C . SER A 1 87 ? -0.420 -6.213 -10.292 1.00 95.75 87 SER A C 1
ATOM 684 O O . SER A 1 87 ? 0.371 -7.133 -10.103 1.00 95.75 87 SER A O 1
ATOM 686 N N . VAL A 1 88 ? -1.650 -6.188 -9.781 1.00 94.44 88 VAL A N 1
ATOM 687 C CA . VAL A 1 88 ? -2.305 -7.334 -9.125 1.00 94.44 88 VAL A CA 1
ATOM 688 C C . VAL A 1 88 ? -3.366 -7.976 -10.029 1.00 94.44 88 VAL A C 1
ATOM 690 O O . VAL A 1 88 ? -4.213 -8.725 -9.555 1.00 94.44 88 VAL A O 1
ATOM 693 N N . GLY A 1 89 ? -3.333 -7.671 -11.330 1.00 94.00 89 GLY A N 1
ATOM 694 C CA . GLY A 1 89 ? -4.330 -8.107 -12.302 1.00 94.00 89 GLY A CA 1
ATOM 695 C C . GLY A 1 89 ? -5.463 -7.102 -12.504 1.00 94.00 89 GLY A C 1
ATOM 696 O O . GLY A 1 89 ? -5.560 -6.079 -11.824 1.00 94.00 89 GLY A O 1
ATOM 697 N N . ASP A 1 90 ? -6.296 -7.380 -13.507 1.00 95.00 90 ASP A N 1
ATOM 698 C CA . ASP A 1 90 ? -7.519 -6.641 -13.838 1.00 95.00 90 ASP A CA 1
ATOM 699 C C . ASP A 1 90 ? -7.350 -5.130 -14.036 1.00 95.00 90 ASP A C 1
ATOM 701 O O . ASP A 1 90 ? -8.309 -4.386 -13.860 1.00 95.00 90 ASP A O 1
ATOM 705 N N . GLY A 1 91 ? -6.155 -4.646 -14.393 1.00 95.75 91 GLY A N 1
ATOM 706 C CA . GLY A 1 91 ? -5.858 -3.213 -14.507 1.00 95.75 91 GLY A CA 1
ATOM 707 C C . GLY A 1 91 ? -5.815 -2.495 -13.154 1.00 95.75 91 GLY A C 1
ATOM 708 O O . GLY A 1 91 ? -6.196 -1.327 -13.059 1.00 95.75 91 GLY A O 1
ATOM 709 N N . ILE A 1 92 ? -5.460 -3.210 -12.083 1.00 97.19 92 ILE A N 1
ATOM 710 C CA . ILE A 1 92 ? -5.202 -2.665 -10.750 1.00 97.19 92 ILE A CA 1
ATOM 711 C C . ILE A 1 92 ? -3.699 -2.701 -10.506 1.00 97.19 92 ILE A C 1
ATOM 713 O O . ILE A 1 92 ? -3.039 -3.720 -10.729 1.00 97.19 92 ILE A O 1
ATOM 717 N N . TYR A 1 93 ? -3.172 -1.586 -10.015 1.00 97.88 93 TYR A N 1
ATOM 718 C CA . TYR A 1 93 ? -1.747 -1.412 -9.798 1.00 97.88 93 TYR A CA 1
ATOM 719 C C . TYR A 1 93 ? -1.467 -0.892 -8.392 1.00 97.88 93 TYR A C 1
ATOM 721 O O . TYR A 1 93 ? -2.217 -0.070 -7.861 1.00 97.88 93 TYR A O 1
ATOM 729 N N . VAL A 1 94 ? -0.378 -1.369 -7.793 1.00 98.25 94 VAL A N 1
ATOM 730 C CA . VAL A 1 94 ? 0.084 -0.963 -6.464 1.00 98.25 94 VAL A CA 1
ATOM 731 C C . VAL A 1 94 ? 0.985 0.257 -6.577 1.00 98.25 94 VAL A C 1
ATOM 733 O O . VAL A 1 94 ? 1.967 0.257 -7.317 1.00 98.25 94 VAL A O 1
ATOM 736 N N . MET A 1 95 ? 0.657 1.284 -5.799 1.00 98.31 95 MET A N 1
ATOM 737 C CA . MET A 1 95 ? 1.365 2.567 -5.754 1.00 98.31 95 MET A CA 1
ATOM 738 C C . MET A 1 95 ? 2.373 2.630 -4.607 1.00 98.31 95 MET A C 1
ATOM 740 O O . MET A 1 95 ? 3.373 3.337 -4.686 1.00 98.31 95 MET A O 1
ATOM 744 N N . GLY A 1 96 ? 2.099 1.898 -3.532 1.00 98.25 96 GLY A N 1
ATOM 745 C CA . GLY A 1 96 ? 2.862 1.933 -2.295 1.00 98.25 96 GLY A CA 1
ATOM 746 C C . GLY A 1 96 ? 2.053 1.357 -1.141 1.00 98.25 96 GLY A C 1
ATOM 747 O O . GLY A 1 96 ? 0.933 0.873 -1.326 1.00 98.25 96 GLY A O 1
ATOM 748 N N . GLN A 1 97 ? 2.609 1.436 0.060 1.00 98.75 97 GLN A N 1
ATOM 749 C CA . GLN A 1 97 ? 1.960 0.994 1.287 1.00 98.75 97 GLN A CA 1
ATOM 750 C C . GLN A 1 97 ? 2.180 1.983 2.431 1.00 98.75 97 GLN A C 1
ATOM 752 O O . GLN A 1 97 ? 3.170 2.715 2.472 1.00 98.75 97 GLN A O 1
ATOM 757 N N . ILE A 1 98 ? 1.231 2.021 3.362 1.00 98.69 98 ILE A N 1
ATOM 758 C CA . ILE A 1 98 ? 1.231 2.967 4.480 1.00 98.69 98 ILE A CA 1
ATOM 759 C C . ILE A 1 98 ? 0.986 2.202 5.774 1.00 98.69 98 ILE A C 1
ATOM 761 O O . ILE A 1 98 ? -0.012 1.489 5.893 1.00 98.69 98 ILE A O 1
ATOM 765 N N . ARG A 1 99 ? 1.881 2.373 6.751 1.00 98.31 99 ARG A N 1
ATOM 766 C CA . ARG A 1 99 ? 1.726 1.804 8.090 1.00 98.31 99 ARG A CA 1
ATOM 767 C C . ARG A 1 99 ? 0.787 2.653 8.927 1.00 98.31 99 ARG A C 1
ATOM 769 O O . ARG A 1 99 ? 1.022 3.851 9.084 1.00 98.31 99 ARG A O 1
ATOM 776 N N . LEU A 1 100 ? -0.227 2.030 9.513 1.00 98.25 100 LEU A N 1
ATOM 777 C CA . LEU A 1 100 ? -1.214 2.670 10.381 1.00 98.25 100 LEU A CA 1
ATOM 778 C C . LEU A 1 100 ? -1.400 1.858 11.664 1.00 98.25 100 LEU A C 1
ATOM 780 O O . LEU A 1 100 ? -0.962 0.712 11.748 1.00 98.25 100 LEU A O 1
ATOM 784 N N . GLN A 1 101 ? -2.068 2.449 12.654 1.00 97.50 101 GLN A N 1
ATOM 785 C CA . GLN A 1 101 ? -2.505 1.731 13.848 1.00 97.50 101 GLN A CA 1
ATOM 786 C C . GLN A 1 101 ? -3.666 0.783 13.514 1.00 97.50 101 GLN A C 1
ATOM 788 O O . GLN A 1 101 ? -4.586 1.152 12.777 1.00 97.50 101 GLN A O 1
ATOM 793 N N . GLY A 1 102 ? -3.651 -0.426 14.068 1.00 96.44 102 GLY A N 1
ATOM 794 C CA . GLY A 1 102 ? -4.673 -1.441 13.841 1.00 96.44 102 GLY A CA 1
ATOM 795 C C . GLY A 1 102 ? -4.177 -2.848 14.158 1.00 96.44 102 GLY A C 1
ATOM 796 O O . GLY A 1 102 ? -3.269 -3.047 14.960 1.00 96.44 102 GLY A O 1
ATOM 797 N N . ARG A 1 103 ? -4.784 -3.850 13.523 1.00 95.44 103 ARG A N 1
ATOM 798 C CA . ARG A 1 103 ? -4.344 -5.246 13.649 1.00 95.44 103 ARG A CA 1
ATOM 799 C C . ARG A 1 103 ? -4.674 -6.054 12.406 1.00 95.44 103 ARG A C 1
ATOM 801 O O . ARG A 1 103 ? -5.660 -5.772 11.730 1.00 95.44 103 ARG A O 1
ATOM 808 N N . TYR A 1 104 ? -3.897 -7.096 12.155 1.00 95.25 104 TYR A N 1
ATOM 809 C CA . TYR A 1 104 ? -4.268 -8.133 11.200 1.00 95.25 104 TYR A CA 1
ATOM 810 C C . TYR A 1 104 ? -5.398 -9.011 11.764 1.00 95.25 104 TYR A C 1
ATOM 812 O O . TYR A 1 104 ? -5.427 -9.314 12.958 1.00 95.25 104 TYR A O 1
ATOM 820 N N . ILE A 1 105 ? -6.352 -9.376 10.909 1.00 93.94 105 ILE A N 1
ATOM 821 C CA . ILE A 1 105 ? -7.372 -10.403 11.146 1.00 93.94 105 ILE A CA 1
ATOM 822 C C . ILE A 1 105 ? -7.252 -11.375 9.969 1.00 93.94 105 ILE A C 1
ATOM 824 O O . ILE A 1 105 ? -7.597 -11.015 8.842 1.00 93.94 105 ILE A O 1
ATOM 828 N N . GLY A 1 106 ? -6.690 -12.562 10.220 1.00 93.00 106 GLY A N 1
ATOM 829 C CA . GLY A 1 106 ? -6.079 -13.361 9.150 1.00 93.00 106 GLY A CA 1
ATOM 830 C C . GLY A 1 106 ? -5.027 -12.527 8.413 1.00 93.00 106 GLY A C 1
ATOM 831 O O . GLY A 1 106 ? -4.375 -11.670 9.017 1.00 93.00 106 GLY A O 1
ATOM 832 N N . ARG A 1 107 ? -4.934 -12.676 7.092 1.00 94.94 107 ARG A N 1
ATOM 833 C CA . ARG A 1 107 ? -4.022 -11.881 6.254 1.00 94.94 107 ARG A CA 1
ATOM 834 C C . ARG A 1 107 ? -4.407 -10.405 6.052 1.00 94.94 107 ARG A C 1
ATOM 836 O O . ARG A 1 107 ? -3.611 -9.629 5.520 1.00 94.94 107 ARG A O 1
ATOM 843 N N . ILE A 1 108 ? -5.603 -9.988 6.480 1.00 97.06 108 ILE A N 1
ATOM 844 C CA . ILE A 1 108 ? -6.135 -8.647 6.199 1.00 97.06 108 ILE A CA 1
ATOM 845 C C . ILE A 1 108 ? -5.852 -7.688 7.356 1.00 97.06 108 ILE A C 1
ATOM 847 O O . ILE A 1 108 ? -6.359 -7.848 8.470 1.00 97.06 108 ILE A O 1
ATOM 851 N N . PHE A 1 109 ? -5.082 -6.638 7.094 1.00 97.56 109 PHE A N 1
ATOM 852 C CA . PHE A 1 109 ? -4.909 -5.532 8.020 1.00 97.56 109 PHE A CA 1
ATOM 853 C C . PHE A 1 109 ? -6.201 -4.728 8.152 1.00 97.56 109 PHE A C 1
ATOM 855 O O . PHE A 1 109 ? -6.775 -4.254 7.173 1.00 97.56 109 PHE A O 1
ATOM 862 N N . ASN A 1 110 ? -6.637 -4.547 9.392 1.00 97.81 110 ASN A N 1
ATOM 863 C CA . ASN A 1 110 ? -7.794 -3.752 9.755 1.00 97.81 110 ASN A CA 1
ATOM 864 C C . ASN A 1 110 ? -7.307 -2.527 10.544 1.00 97.81 110 ASN A C 1
ATOM 866 O O . ASN A 1 110 ? -6.941 -2.676 11.720 1.00 97.81 110 ASN A O 1
ATOM 870 N N . PRO A 1 111 ? -7.310 -1.323 9.936 1.00 98.19 111 PRO A N 1
ATOM 871 C CA . PRO A 1 11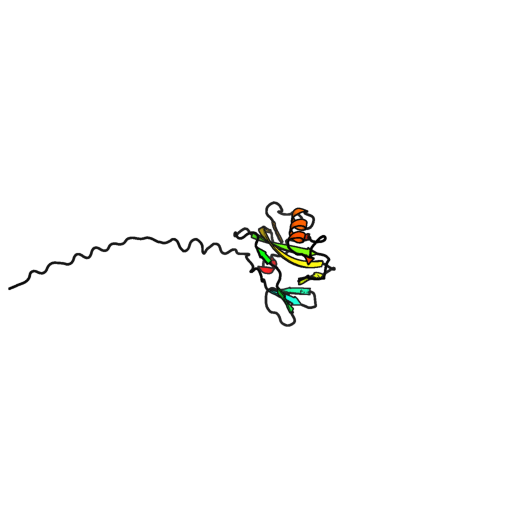1 ? -7.034 -0.084 10.651 1.00 98.19 111 PRO A CA 1
ATOM 872 C C . PRO A 1 111 ? -7.946 0.082 11.874 1.00 98.19 111 PRO A C 1
ATOM 874 O O . PRO A 1 111 ? -9.078 -0.416 11.903 1.00 98.19 111 PRO A O 1
ATOM 877 N N . LEU A 1 112 ? -7.471 0.787 12.901 1.00 97.81 112 LEU A N 1
ATOM 878 C CA . LEU A 1 112 ? -8.253 1.053 14.109 1.00 97.81 112 LEU A CA 1
ATOM 879 C C . LEU A 1 112 ? -9.608 1.704 13.758 1.00 97.81 112 LEU A C 1
ATOM 881 O O . LEU A 1 112 ? -9.647 2.728 13.083 1.00 97.81 112 LEU A O 1
ATOM 885 N N . GLY A 1 113 ? -10.721 1.107 14.203 1.00 97.44 113 GLY A N 1
ATOM 886 C CA . GLY A 1 113 ? -12.084 1.562 13.889 1.00 97.44 113 GLY A CA 1
ATOM 887 C C . GLY A 1 113 ? -12.705 0.952 12.621 1.00 97.44 113 GLY A C 1
ATOM 888 O O . GLY A 1 113 ? -13.898 1.163 12.363 1.00 97.44 113 GLY A O 1
ATOM 889 N N . TYR A 1 114 ? -11.938 0.161 11.862 1.00 97.62 114 TYR A N 1
ATOM 890 C CA . TYR A 1 114 ? -12.342 -0.449 10.587 1.00 97.62 114 TYR A CA 1
ATOM 891 C C . TYR A 1 114 ? -12.369 -1.976 10.612 1.00 97.62 114 TYR A C 1
ATOM 893 O O . TYR A 1 114 ? -12.342 -2.617 9.568 1.00 97.62 114 TYR A O 1
ATOM 901 N N . GLN A 1 115 ? -12.459 -2.578 11.798 1.00 95.56 115 GLN A N 1
ATOM 902 C CA . GLN A 1 115 ? -12.539 -4.029 11.934 1.00 95.56 115 GLN A CA 1
ATOM 903 C C . GLN A 1 115 ? -13.742 -4.592 11.166 1.00 95.56 115 GLN A C 1
ATOM 905 O O . GLN A 1 115 ? -14.885 -4.232 11.447 1.00 95.56 115 GLN A O 1
ATOM 910 N N . GLY A 1 116 ? -13.468 -5.475 10.203 1.00 91.06 116 GLY A N 1
ATOM 911 C CA . GLY A 1 116 ? -14.477 -6.118 9.360 1.00 91.06 116 GLY A CA 1
ATOM 912 C C . GLY A 1 116 ? -15.153 -5.183 8.353 1.00 91.06 116 GLY A C 1
ATOM 913 O O . GLY A 1 116 ? -16.172 -5.559 7.779 1.00 91.06 116 GLY A O 1
ATOM 914 N N . LYS A 1 117 ? -14.628 -3.968 8.151 1.00 94.81 117 LYS A N 1
ATOM 915 C CA . LYS A 1 117 ? -15.176 -2.992 7.203 1.00 94.81 117 LYS A CA 1
ATOM 916 C C . LYS A 1 117 ? -14.353 -2.957 5.924 1.00 94.81 117 LYS A C 1
ATOM 918 O O . LYS A 1 117 ? -13.133 -3.102 5.950 1.00 94.81 117 LYS A O 1
ATOM 923 N N . ASP A 1 118 ? -15.027 -2.687 4.813 1.00 94.88 118 ASP A N 1
ATOM 924 C CA . ASP A 1 118 ? -14.366 -2.419 3.542 1.00 94.88 118 ASP A CA 1
ATOM 925 C C . ASP A 1 118 ? -13.694 -1.037 3.563 1.00 94.88 118 ASP A C 1
ATOM 927 O O . ASP A 1 118 ? -14.357 0.004 3.565 1.00 94.88 118 ASP A O 1
ATOM 931 N N . ILE A 1 119 ? -12.361 -1.030 3.575 1.00 97.75 119 ILE A N 1
ATOM 932 C CA . ILE A 1 119 ? -11.560 0.197 3.531 1.00 97.75 119 ILE A CA 1
ATOM 933 C C . ILE A 1 119 ? -11.364 0.739 2.109 1.00 97.75 119 ILE A C 1
ATOM 935 O O . ILE A 1 119 ? -10.947 1.886 1.953 1.00 97.75 119 ILE A O 1
ATOM 939 N N . SER A 1 120 ? -11.687 -0.042 1.071 1.00 97.00 120 SER A N 1
ATOM 940 C CA . SER A 1 120 ? -11.538 0.377 -0.327 1.00 97.00 120 SER A CA 1
ATOM 941 C C . SER A 1 120 ? -12.553 1.448 -0.717 1.00 97.00 120 SER A C 1
ATOM 943 O O . SER A 1 120 ? -12.254 2.341 -1.513 1.00 97.00 120 SER A O 1
ATOM 945 N N . ALA A 1 121 ? -13.737 1.419 -0.106 1.00 95.00 121 ALA A N 1
ATOM 946 C CA . ALA A 1 121 ? -14.779 2.414 -0.307 1.00 95.00 121 ALA A CA 1
ATOM 947 C C . ALA A 1 121 ? -14.582 3.685 0.540 1.00 95.00 121 ALA A C 1
ATOM 949 O O . ALA A 1 121 ? -15.126 4.735 0.184 1.00 95.00 121 ALA A O 1
ATOM 950 N N . ALA A 1 122 ? -13.807 3.611 1.625 1.00 97.62 122 ALA A N 1
ATOM 951 C CA . ALA A 1 122 ? -13.788 4.632 2.666 1.00 97.62 122 ALA A CA 1
ATOM 952 C C . ALA A 1 122 ? -12.997 5.893 2.259 1.00 97.62 122 ALA A C 1
ATOM 954 O O . ALA A 1 122 ? -11.876 5.828 1.742 1.00 97.62 122 ALA A O 1
ATOM 955 N N . VAL A 1 123 ? -13.604 7.067 2.460 1.00 97.75 123 VAL A N 1
ATOM 956 C CA . VAL A 1 123 ? -13.141 8.344 1.885 1.00 97.75 123 VAL A CA 1
ATOM 957 C C . VAL A 1 123 ? -11.785 8.766 2.445 1.00 97.75 123 VAL A C 1
ATOM 959 O O . VAL A 1 123 ? -10.932 9.253 1.705 1.00 97.75 123 VAL A O 1
ATOM 962 N N . GLU A 1 124 ? -11.562 8.562 3.734 1.00 98.00 124 GLU A N 1
ATOM 963 C CA . GLU A 1 124 ? -10.324 8.881 4.435 1.00 98.00 124 GLU A CA 1
ATOM 964 C C . GLU A 1 124 ? -9.132 8.088 3.894 1.00 98.00 124 GLU A C 1
ATOM 966 O O . GLU A 1 124 ? -8.069 8.672 3.688 1.00 98.00 124 GLU A O 1
ATOM 971 N N . PHE A 1 125 ? -9.301 6.805 3.556 1.00 98.44 125 PHE A N 1
ATOM 972 C CA . PHE A 1 125 ? -8.215 6.005 2.986 1.00 98.44 125 PHE A CA 1
ATOM 973 C C . PHE A 1 125 ? -7.986 6.295 1.505 1.00 98.44 125 PHE A C 1
ATOM 975 O O . PHE A 1 125 ? -6.836 6.354 1.069 1.00 98.44 125 PHE A O 1
ATOM 982 N N . LYS A 1 126 ? -9.047 6.581 0.739 1.00 98.50 126 LYS A N 1
ATOM 983 C CA . LYS A 1 126 ? -8.897 7.130 -0.619 1.00 98.50 126 LYS A CA 1
ATOM 984 C C . LYS A 1 126 ? -8.102 8.430 -0.582 1.00 98.50 126 LYS A C 1
ATOM 986 O O . LYS A 1 126 ? -7.119 8.584 -1.301 1.00 98.50 126 LYS A O 1
ATOM 991 N N . THR A 1 127 ? -8.492 9.359 0.286 1.00 98.31 127 THR A N 1
ATOM 992 C CA . THR A 1 127 ? -7.811 10.649 0.466 1.00 98.31 127 THR A CA 1
ATOM 993 C C . THR A 1 127 ? -6.351 10.445 0.855 1.00 98.31 127 THR A C 1
ATOM 995 O O . THR A 1 127 ? -5.468 11.033 0.233 1.00 98.31 127 THR A O 1
ATOM 998 N N . LEU A 1 128 ? -6.087 9.551 1.810 1.00 98.50 128 LEU A N 1
ATOM 999 C CA . LEU A 1 128 ? -4.740 9.213 2.252 1.00 98.50 128 LEU A CA 1
ATOM 1000 C C . LEU A 1 128 ? -3.869 8.697 1.096 1.00 98.50 128 LEU A C 1
ATOM 1002 O O . LEU A 1 128 ? -2.761 9.198 0.909 1.00 98.50 128 LEU A O 1
ATOM 1006 N N . CYS A 1 129 ? -4.365 7.756 0.288 1.00 98.56 129 CYS A N 1
ATOM 1007 C CA . CYS A 1 129 ? -3.625 7.238 -0.865 1.00 98.56 129 CYS A CA 1
ATOM 1008 C C . CYS A 1 129 ? -3.382 8.318 -1.931 1.00 98.56 129 CYS A C 1
ATOM 1010 O O . CYS A 1 129 ? -2.254 8.472 -2.396 1.00 98.56 129 CYS A O 1
ATOM 1012 N N . ASN A 1 130 ? -4.407 9.113 -2.261 1.00 98.25 130 ASN A N 1
ATOM 1013 C CA . ASN A 1 130 ? -4.324 10.200 -3.244 1.00 98.25 130 ASN A CA 1
ATOM 1014 C C . ASN A 1 130 ? -3.316 11.297 -2.854 1.00 98.25 130 ASN A C 1
ATOM 1016 O O . ASN A 1 130 ? -2.691 11.902 -3.726 1.00 98.25 130 ASN A O 1
ATOM 1020 N N . GLN A 1 131 ? -3.185 11.581 -1.556 1.00 98.19 131 GLN A N 1
ATOM 1021 C CA . GLN A 1 131 ? -2.252 12.581 -1.031 1.00 98.19 131 GLN A CA 1
ATOM 1022 C C . GLN A 1 131 ? -0.828 12.041 -0.889 1.00 98.19 131 GLN A C 1
ATOM 1024 O O . GLN A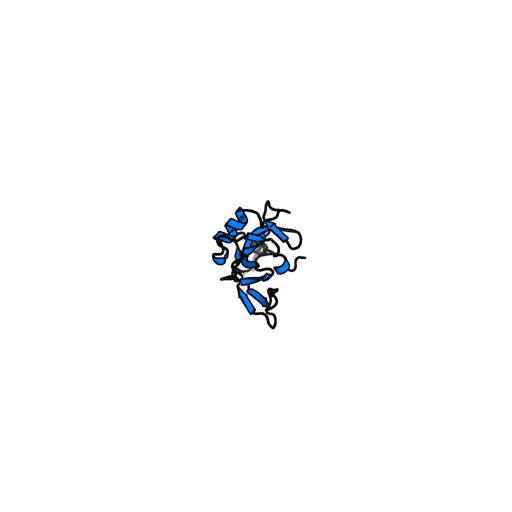 1 131 ? 0.125 12.801 -1.033 1.00 98.19 131 GLN A O 1
ATOM 1029 N N . THR A 1 132 ? -0.682 10.747 -0.594 1.00 98.38 132 THR A N 1
ATOM 1030 C CA . THR A 1 132 ? 0.624 10.137 -0.311 1.00 98.38 132 THR A CA 1
ATOM 1031 C C . THR A 1 132 ? 1.366 9.757 -1.590 1.00 98.38 132 THR A C 1
ATOM 1033 O O . THR A 1 132 ? 2.568 9.985 -1.687 1.00 98.38 132 THR A O 1
ATOM 1036 N N . PHE A 1 133 ? 0.663 9.213 -2.588 1.00 97.88 133 PHE A N 1
ATOM 1037 C CA . PHE A 1 133 ? 1.281 8.713 -3.814 1.00 97.88 133 PHE A CA 1
ATOM 1038 C C . PHE A 1 133 ? 0.758 9.483 -5.024 1.00 97.88 133 PHE A C 1
ATOM 1040 O O . PHE A 1 133 ? -0.407 9.358 -5.399 1.00 97.88 133 PHE A O 1
ATOM 1047 N N . ALA A 1 134 ? 1.628 10.268 -5.666 1.00 97.44 134 ALA A N 1
ATOM 1048 C CA . ALA A 1 134 ? 1.254 11.060 -6.839 1.00 97.44 134 ALA A CA 1
ATOM 1049 C C . ALA A 1 134 ? 0.636 10.222 -7.984 1.00 97.44 134 ALA A C 1
ATOM 1051 O O . ALA A 1 134 ? -0.383 10.664 -8.515 1.00 97.44 134 ALA A O 1
ATOM 1052 N N . PRO A 1 135 ? 1.136 9.007 -8.305 1.00 95.62 135 PRO A N 1
ATOM 1053 C CA . PRO A 1 135 ? 0.506 8.124 -9.295 1.00 95.62 135 PRO A CA 1
ATOM 1054 C C . PRO A 1 135 ? -0.926 7.688 -8.949 1.00 95.62 135 PRO A C 1
ATOM 1056 O O . PRO A 1 135 ? -1.708 7.353 -9.838 1.00 95.62 135 PRO A O 1
ATOM 1059 N N . ALA A 1 136 ? -1.297 7.712 -7.666 1.00 95.94 136 ALA A N 1
ATOM 1060 C CA . ALA A 1 136 ? -2.635 7.354 -7.210 1.00 95.94 136 ALA A CA 1
ATOM 1061 C C . ALA A 1 136 ? -3.644 8.506 -7.331 1.00 95.94 136 ALA A C 1
ATOM 1063 O O . ALA A 1 136 ? -4.835 8.269 -7.163 1.00 95.94 136 ALA A O 1
ATOM 1064 N N . ARG A 1 137 ? -3.198 9.747 -7.570 1.00 94.56 137 ARG A N 1
ATOM 1065 C CA . ARG A 1 137 ? -4.019 10.958 -7.430 1.00 94.56 137 ARG A CA 1
ATOM 1066 C C . ARG A 1 137 ? -5.332 10.876 -8.221 1.00 94.56 137 ARG A C 1
ATOM 1068 O O . ARG A 1 137 ? -5.342 10.545 -9.400 1.00 94.56 137 ARG A O 1
ATOM 1075 N N . ASN A 1 138 ? -6.432 11.253 -7.568 1.00 92.88 138 ASN A N 1
ATOM 1076 C CA . ASN A 1 138 ? -7.813 11.259 -8.078 1.00 92.88 138 ASN A CA 1
ATOM 1077 C C . ASN A 1 138 ? -8.413 9.880 -8.410 1.00 92.88 138 ASN A C 1
ATOM 1079 O O . ASN A 1 138 ? -9.530 9.817 -8.919 1.00 92.88 138 ASN A O 1
ATOM 1083 N N . GLY A 1 139 ? -7.720 8.785 -8.099 1.00 95.38 139 GLY A N 1
ATOM 1084 C CA . GLY A 1 139 ? -8.194 7.428 -8.379 1.00 95.38 139 GLY A CA 1
ATOM 1085 C C . GLY A 1 139 ? -7.724 6.388 -7.370 1.00 95.38 139 GLY A C 1
ATOM 1086 O O . GLY A 1 139 ? -7.924 5.201 -7.603 1.00 95.38 139 GLY A O 1
ATOM 1087 N N . GLY A 1 140 ? -7.087 6.814 -6.278 1.00 97.81 140 GLY A N 1
ATOM 1088 C CA . GLY A 1 140 ? -6.485 5.934 -5.292 1.00 97.81 140 GLY A CA 1
ATOM 1089 C C . GLY A 1 140 ? -7.490 5.366 -4.296 1.00 97.81 140 GLY A C 1
ATOM 1090 O O . GLY A 1 140 ? -8.375 6.085 -3.824 1.00 97.81 140 GLY A O 1
ATOM 1091 N N . TRP A 1 141 ? -7.314 4.100 -3.923 1.00 98.69 141 TRP A N 1
ATOM 1092 C CA . TRP A 1 141 ? -8.019 3.454 -2.811 1.00 98.69 141 TRP A CA 1
ATOM 1093 C C . TRP A 1 141 ? -7.084 2.539 -2.020 1.00 98.69 141 TRP A C 1
ATOM 1095 O O . TRP A 1 141 ? -5.980 2.237 -2.468 1.00 98.69 141 TRP A O 1
ATOM 1105 N N . ALA A 1 142 ? -7.525 2.105 -0.841 1.00 98.50 142 ALA A N 1
ATOM 1106 C CA . ALA A 1 142 ? -6.747 1.233 0.029 1.00 98.50 142 ALA A CA 1
ATOM 1107 C C . ALA A 1 142 ? -7.300 -0.195 0.075 1.00 98.50 142 ALA A C 1
ATOM 1109 O O . ALA A 1 142 ? -8.495 -0.416 -0.105 1.00 98.50 142 ALA A O 1
ATOM 1110 N N . GLY A 1 143 ? -6.444 -1.158 0.399 1.00 98.25 143 GLY A N 1
ATOM 1111 C CA . GLY A 1 143 ? -6.856 -2.494 0.830 1.00 98.25 143 GLY A CA 1
ATOM 1112 C C . GLY A 1 143 ? -5.869 -3.072 1.837 1.00 98.25 143 GLY A C 1
ATOM 1113 O O . GLY A 1 143 ? -4.708 -2.669 1.884 1.00 98.25 143 GLY A O 1
ATOM 1114 N N . GLY A 1 144 ? -6.360 -3.974 2.684 1.00 97.56 144 GLY A N 1
ATOM 1115 C CA . GLY A 1 144 ? -5.609 -4.497 3.828 1.00 97.56 144 GLY A CA 1
ATOM 1116 C C . GLY A 1 144 ? -4.871 -5.805 3.560 1.00 97.56 144 GLY A C 1
ATOM 1117 O O . GLY A 1 144 ? -4.273 -6.343 4.481 1.00 97.56 144 GLY A O 1
ATOM 1118 N N . ASP A 1 145 ? -4.939 -6.360 2.350 1.00 96.19 145 ASP A N 1
ATOM 1119 C CA . ASP A 1 145 ? -4.351 -7.667 2.042 1.00 96.19 145 ASP A CA 1
ATOM 1120 C C . ASP A 1 145 ? -2.820 -7.600 1.900 1.00 96.19 145 ASP A C 1
ATOM 1122 O O . ASP A 1 145 ? -2.262 -7.635 0.807 1.00 96.19 145 ASP A O 1
ATOM 1126 N N . THR A 1 146 ? -2.142 -7.419 3.033 1.00 96.69 146 THR A N 1
ATOM 1127 C CA . THR A 1 146 ? -0.689 -7.206 3.136 1.00 96.69 146 THR A CA 1
ATOM 1128 C C . THR A 1 146 ? -0.029 -8.129 4.158 1.00 96.69 146 THR A C 1
ATOM 1130 O O . THR A 1 146 ? 1.183 -8.060 4.356 1.00 96.69 146 THR A O 1
ATOM 1133 N N . GLY A 1 147 ? -0.792 -9.004 4.825 1.00 94.06 147 GLY A N 1
ATOM 1134 C CA . GLY A 1 147 ? -0.258 -9.942 5.819 1.00 94.06 147 GLY A CA 1
ATOM 1135 C C . GLY A 1 147 ? 0.735 -10.949 5.228 1.00 94.06 147 GLY A C 1
ATOM 1136 O O . GLY A 1 147 ? 1.593 -11.464 5.943 1.00 94.06 147 GLY A O 1
ATOM 1137 N N . GLY A 1 148 ? 0.679 -11.161 3.907 1.00 92.31 148 GLY A N 1
ATOM 1138 C CA . GLY A 1 148 ? 1.587 -12.047 3.179 1.00 92.31 148 GLY A CA 1
ATOM 1139 C C . GLY A 1 148 ? 3.063 -11.656 3.301 1.00 92.31 148 GLY A C 1
ATOM 1140 O O . GLY A 1 148 ? 3.914 -12.541 3.301 1.00 92.31 148 GLY A O 1
ATOM 1141 N N . TRP A 1 149 ? 3.385 -10.372 3.515 1.00 93.12 149 TRP A N 1
ATOM 1142 C CA . TRP A 1 149 ? 4.769 -9.936 3.771 1.00 93.12 149 TRP A CA 1
ATOM 1143 C C . TRP A 1 149 ? 5.379 -10.548 5.034 1.00 93.12 149 TRP A C 1
ATOM 1145 O O . TRP A 1 149 ? 6.601 -10.584 5.169 1.00 93.12 149 TRP A O 1
ATOM 1155 N N . PHE A 1 150 ? 4.530 -11.026 5.943 1.00 91.88 150 PHE A N 1
ATOM 1156 C CA . PHE A 1 150 ? 4.898 -11.521 7.263 1.00 91.88 150 PHE A CA 1
ATOM 1157 C C . PHE A 1 150 ? 4.559 -13.008 7.445 1.00 91.88 150 PHE A C 1
ATOM 1159 O O . PHE A 1 150 ? 4.610 -13.505 8.567 1.00 91.88 150 PHE A O 1
ATOM 1166 N N . GLY A 1 151 ? 4.183 -13.709 6.367 1.00 88.25 151 GLY A N 1
ATOM 1167 C CA . GLY A 1 151 ? 3.784 -15.120 6.428 1.00 88.25 151 GLY A CA 1
ATOM 1168 C C . GLY A 1 151 ? 2.495 -15.369 7.219 1.00 88.25 151 GLY A C 1
ATOM 1169 O O . GLY A 1 151 ? 2.326 -16.449 7.776 1.00 88.25 151 GLY A O 1
ATOM 1170 N N . ILE A 1 152 ? 1.613 -14.368 7.314 1.00 87.38 152 ILE A N 1
ATOM 1171 C CA . ILE A 1 152 ? 0.302 -14.509 7.957 1.00 87.38 152 ILE A CA 1
ATOM 1172 C C . ILE A 1 152 ? -0.676 -15.096 6.935 1.00 87.38 152 ILE A C 1
ATOM 1174 O O . ILE A 1 152 ? -0.780 -14.575 5.820 1.00 87.38 152 ILE A O 1
ATOM 1178 N N . GLU A 1 153 ? -1.408 -16.134 7.334 1.00 76.88 153 GLU A N 1
ATOM 1179 C CA . GLU A 1 153 ? -2.488 -16.765 6.560 1.00 76.88 153 GLU A CA 1
ATOM 1180 C C . GLU A 1 153 ? -3.866 -16.401 7.137 1.00 76.88 153 GLU A C 1
ATOM 1182 O O . GLU A 1 153 ? -4.036 -16.430 8.380 1.00 76.88 153 GLU A O 1
#